Protein AF-A0A174PDU4-F1 (afdb_monomer_lite)

Foldseek 3Di:
DELQCAQVCVDQDDDPLPDDQQQPAEQHRVQHNVQNHQEDDPVNHDAQNYAEQALNNAQNQNHAEDACQRHACVNYAYQACNCQNVNNHFKYWYHLRFDDHDFFNFDPQFWKAWPVRDIKGDRRGDIPPDHSDTTMIGGD

Radius of gyration: 13.72 Å; chains: 1; bounding box: 29×36×27 Å

pLDDT: mean 96.73, std 2.95, range [83.44, 98.75]

Sequence (140 aa):
MSHMFSSCQMLTDLDVSSFDTSGVKNMQQMFYDCNKLTKLNMSSFDTHNVTNMNKMWYNCRSLTRLDLSNFDTSGVTGMDCAFYACHGMNTLVLGEKFAFVGNTYSIPLSKWKNSKGEVFDSDGTVSNIPDNAADVYSKL

Structure (mmCIF, N/CA/C/O backbone):
data_AF-A0A174PDU4-F1
#
_entr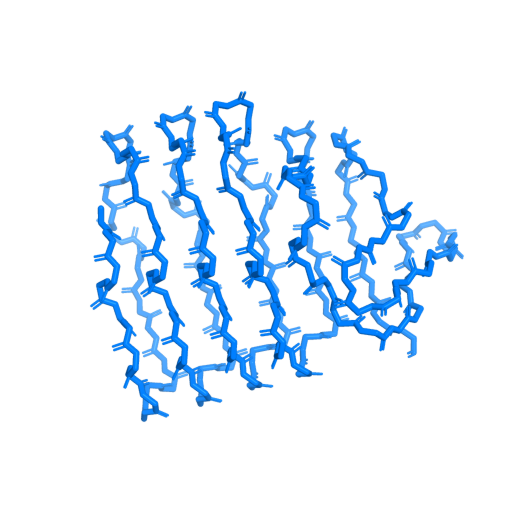y.id   AF-A0A174PDU4-F1
#
loop_
_atom_site.group_PDB
_atom_site.id
_atom_site.type_symbol
_atom_site.label_atom_id
_atom_site.label_alt_id
_atom_site.label_comp_id
_atom_site.label_asym_id
_atom_site.label_entity_id
_atom_site.label_seq_id
_atom_site.pdbx_PDB_ins_code
_atom_site.Cartn_x
_atom_site.Cartn_y
_atom_site.Cartn_z
_atom_site.occupancy
_atom_site.B_iso_or_equiv
_atom_site.auth_seq_id
_atom_site.auth_comp_id
_atom_site.auth_asym_id
_atom_site.auth_atom_id
_atom_site.pdbx_PDB_model_num
ATOM 1 N N . MET A 1 1 ? -6.534 -12.405 6.663 1.00 92.69 1 MET A N 1
ATOM 2 C CA . MET A 1 1 ? -5.745 -12.813 5.486 1.00 92.69 1 MET A CA 1
ATOM 3 C C . MET A 1 1 ? -4.294 -12.365 5.671 1.00 92.69 1 MET A C 1
ATOM 5 O O . MET A 1 1 ? -3.769 -11.616 4.861 1.00 92.69 1 MET A O 1
ATOM 9 N N . SER A 1 2 ? -3.634 -12.784 6.757 1.00 96.50 2 SER A N 1
ATOM 10 C CA . SER A 1 2 ? -2.242 -12.392 7.012 1.00 96.50 2 SER A CA 1
ATOM 11 C C . SER A 1 2 ? -1.275 -13.332 6.283 1.00 96.50 2 SER A C 1
ATOM 13 O O . SER A 1 2 ? -1.571 -14.515 6.128 1.00 96.50 2 SER A O 1
ATOM 15 N N . HIS A 1 3 ? -0.133 -12.802 5.838 1.00 98.31 3 HIS A N 1
ATOM 16 C CA . HIS A 1 3 ? 0.975 -13.531 5.194 1.00 98.31 3 HIS A CA 1
ATOM 17 C C . HIS A 1 3 ? 0.630 -14.304 3.903 1.00 98.31 3 HIS A C 1
ATOM 19 O O . HIS A 1 3 ? 1.433 -15.117 3.459 1.00 98.31 3 HIS A O 1
ATOM 25 N N . MET A 1 4 ? -0.532 -14.066 3.285 1.00 98.19 4 MET A N 1
ATOM 26 C CA . MET A 1 4 ? -1.069 -14.923 2.215 1.00 98.19 4 MET A CA 1
ATOM 27 C C . MET A 1 4 ? -0.138 -15.094 1.004 1.00 98.19 4 MET A C 1
ATOM 29 O O . MET A 1 4 ? -0.037 -16.197 0.475 1.00 98.19 4 MET A O 1
ATOM 33 N N . PHE A 1 5 ? 0.556 -14.030 0.598 1.00 98.31 5 PHE A N 1
ATOM 34 C CA . PHE A 1 5 ? 1.547 -14.032 -0.484 1.00 98.31 5 PHE A CA 1
ATOM 35 C C . PHE A 1 5 ? 2.946 -13.660 0.027 1.00 98.31 5 PHE A C 1
ATOM 37 O O . PHE A 1 5 ? 3.793 -13.178 -0.723 1.00 98.31 5 PHE A O 1
ATOM 44 N N . SER A 1 6 ? 3.197 -13.855 1.324 1.00 98.38 6 SER A N 1
ATOM 45 C CA . SER A 1 6 ? 4.486 -13.541 1.935 1.00 98.38 6 SER A CA 1
ATOM 46 C C . SER A 1 6 ? 5.610 -14.362 1.294 1.00 98.38 6 SER A C 1
ATOM 48 O O . SER A 1 6 ? 5.489 -15.571 1.100 1.00 98.38 6 SER A O 1
ATOM 50 N N . SER A 1 7 ? 6.706 -13.691 0.946 1.00 98.38 7 SER A N 1
ATOM 51 C CA . SER A 1 7 ? 7.898 -14.238 0.298 1.00 98.38 7 SER A CA 1
ATOM 52 C C . SER A 1 7 ? 7.639 -14.956 -1.029 1.00 98.38 7 SER A C 1
ATOM 54 O O . SER A 1 7 ? 8.470 -15.744 -1.486 1.00 98.38 7 SER A O 1
ATOM 56 N N . CYS A 1 8 ? 6.548 -14.628 -1.728 1.00 98.06 8 CYS A N 1
ATOM 57 C CA . CYS A 1 8 ? 6.357 -15.002 -3.127 1.00 98.06 8 CYS A CA 1
ATOM 58 C C . CYS A 1 8 ? 7.280 -14.171 -4.046 1.00 98.06 8 CYS A C 1
ATOM 60 O O . CYS A 1 8 ? 6.835 -13.427 -4.914 1.00 98.06 8 CYS A O 1
ATOM 62 N N . GLN A 1 9 ? 8.598 -14.307 -3.879 1.00 97.06 9 GLN A N 1
ATOM 63 C CA . GLN A 1 9 ? 9.618 -13.478 -4.535 1.00 97.06 9 GLN A CA 1
ATOM 64 C C . GLN A 1 9 ? 9.616 -13.585 -6.066 1.00 97.06 9 GLN A C 1
ATOM 66 O O . GLN A 1 9 ? 10.150 -12.709 -6.747 1.00 97.06 9 GLN A O 1
ATOM 71 N N . MET A 1 10 ? 9.059 -14.672 -6.609 1.00 97.12 10 MET A N 1
ATOM 72 C CA . MET A 1 10 ? 8.947 -14.905 -8.051 1.00 97.12 10 MET A CA 1
ATOM 73 C C . MET A 1 10 ? 7.611 -14.439 -8.647 1.00 97.12 10 MET A C 1
ATOM 75 O O . MET A 1 10 ? 7.452 -14.517 -9.861 1.00 97.12 10 MET A O 1
ATOM 79 N N . LEU A 1 11 ? 6.675 -13.953 -7.825 1.00 97.00 11 LEU A N 1
ATOM 80 C CA . LEU A 1 11 ? 5.369 -13.469 -8.266 1.00 97.00 11 LEU A CA 1
ATOM 81 C C . LEU A 1 11 ? 5.536 -12.174 -9.066 1.00 97.00 11 LEU A C 1
ATOM 83 O O . LEU A 1 11 ? 6.033 -11.180 -8.540 1.00 97.00 11 LEU A O 1
ATOM 87 N N . THR A 1 12 ? 5.147 -12.199 -10.338 1.00 96.31 12 THR A N 1
ATOM 88 C CA . THR A 1 12 ? 5.190 -11.034 -11.239 1.00 96.31 12 THR A CA 1
ATOM 89 C C . THR A 1 12 ? 3.825 -10.386 -11.411 1.00 96.31 12 THR A C 1
ATOM 91 O O . THR A 1 12 ? 3.747 -9.168 -11.575 1.00 96.31 12 THR A O 1
ATOM 94 N N . ASP A 1 13 ? 2.775 -11.202 -11.321 1.00 95.00 13 ASP A N 1
ATOM 95 C CA . ASP A 1 13 ? 1.384 -10.852 -11.571 1.00 95.00 13 ASP A CA 1
ATOM 96 C C . ASP A 1 13 ? 0.497 -11.571 -10.557 1.00 95.00 13 ASP A C 1
ATOM 98 O O . ASP A 1 13 ? 0.746 -12.727 -10.203 1.00 95.00 13 ASP A O 1
ATOM 102 N N . LEU A 1 14 ? -0.541 -10.885 -10.089 1.00 96.81 14 LEU A N 1
ATOM 103 C CA . LEU A 1 14 ? -1.497 -11.430 -9.139 1.00 96.81 14 LEU A CA 1
ATOM 104 C C . LEU A 1 14 ? -2.866 -10.794 -9.363 1.00 96.81 14 LEU A C 1
ATOM 106 O O . LEU A 1 14 ? -3.004 -9.572 -9.309 1.00 96.81 14 LEU A O 1
ATOM 110 N N . ASP A 1 15 ? -3.873 -11.637 -9.569 1.00 97.62 15 ASP A N 1
ATOM 111 C CA . ASP A 1 15 ? -5.269 -11.220 -9.587 1.00 97.62 15 ASP A CA 1
ATOM 112 C C . ASP A 1 15 ? -5.905 -11.475 -8.214 1.00 97.62 15 ASP A C 1
ATOM 114 O O . ASP A 1 15 ? -5.980 -12.614 -7.752 1.00 97.62 15 ASP A O 1
ATOM 118 N N . VAL A 1 16 ? -6.352 -10.400 -7.563 1.00 97.12 16 VAL A N 1
ATOM 119 C CA . VAL A 1 16 ? -7.079 -10.429 -6.281 1.00 97.12 16 VAL A CA 1
ATOM 120 C C . VAL A 1 16 ? -8.488 -9.838 -6.401 1.00 97.12 16 VAL A C 1
ATOM 122 O O . VAL A 1 16 ? -9.145 -9.571 -5.397 1.00 97.12 16 VAL A O 1
ATOM 125 N N . SER A 1 17 ? -8.976 -9.626 -7.627 1.00 96.50 17 SER A N 1
ATOM 126 C CA . SER A 1 17 ? -10.252 -8.947 -7.888 1.00 96.50 17 SER A CA 1
ATOM 127 C C . SER A 1 17 ? -11.469 -9.680 -7.313 1.00 96.50 17 SER A C 1
ATOM 129 O O . SER A 1 17 ? -12.474 -9.048 -6.999 1.00 96.50 17 SER A O 1
ATOM 131 N N . SER A 1 18 ? -11.368 -10.999 -7.128 1.00 96.81 18 SER A N 1
ATOM 132 C CA . SER A 1 18 ? -12.432 -11.860 -6.596 1.00 96.81 18 SER A CA 1
ATOM 133 C C . SER A 1 18 ? -12.441 -11.994 -5.070 1.00 96.81 18 SER A C 1
ATOM 135 O O . SER A 1 18 ? -13.282 -12.709 -4.526 1.00 96.81 18 SER A O 1
ATOM 137 N N . PHE A 1 19 ? -11.506 -11.355 -4.364 1.00 97.56 19 PHE A N 1
ATOM 138 C CA . PHE A 1 19 ? -11.394 -11.517 -2.918 1.00 97.56 19 PHE A CA 1
ATOM 139 C C . PHE A 1 19 ? -12.474 -10.702 -2.208 1.00 97.56 19 PHE A C 1
ATOM 141 O O . PHE A 1 19 ? -12.522 -9.482 -2.342 1.00 97.56 19 PHE A O 1
ATOM 148 N N . ASP A 1 20 ? -13.292 -11.371 -1.396 1.00 97.44 20 ASP A N 1
ATOM 149 C CA . ASP A 1 20 ? -14.133 -10.702 -0.406 1.00 97.44 20 ASP A CA 1
ATOM 150 C C . ASP A 1 20 ? -13.301 -10.414 0.849 1.00 97.44 20 ASP A C 1
ATOM 152 O O . ASP A 1 20 ? -12.949 -11.321 1.612 1.00 97.44 20 ASP A O 1
ATOM 156 N N . THR A 1 21 ? -12.956 -9.141 1.049 1.00 98.25 21 THR A N 1
ATOM 157 C CA . THR A 1 21 ? -12.186 -8.698 2.215 1.00 98.25 21 THR A CA 1
ATOM 158 C C . THR A 1 21 ? -13.030 -7.995 3.275 1.00 98.25 21 THR A C 1
ATOM 160 O O . THR A 1 21 ? -12.474 -7.583 4.292 1.00 98.25 21 THR A O 1
ATOM 163 N N . SER A 1 22 ? -14.355 -7.911 3.103 1.00 97.75 22 SER A N 1
ATOM 164 C CA . SER A 1 22 ? -15.252 -7.137 3.979 1.00 97.75 22 SER A CA 1
ATOM 165 C C . SER A 1 22 ? -15.179 -7.560 5.453 1.00 97.75 22 SER A C 1
ATOM 167 O O . SER A 1 22 ? -15.278 -6.730 6.355 1.00 97.75 22 SER A O 1
ATOM 169 N N . GLY A 1 23 ? -14.939 -8.847 5.726 1.00 98.06 23 GLY A N 1
ATOM 170 C CA . GLY A 1 23 ? -14.784 -9.392 7.080 1.00 98.06 23 GLY A CA 1
ATOM 171 C C . GLY A 1 23 ? -13.342 -9.467 7.602 1.00 98.06 23 GLY A C 1
ATOM 172 O O . GLY A 1 23 ? -13.107 -9.987 8.698 1.00 98.06 23 GLY A O 1
ATOM 173 N N . VAL A 1 24 ? -12.345 -9.023 6.833 1.00 98.56 24 VAL A N 1
ATOM 174 C CA . VAL A 1 24 ? -10.931 -9.230 7.174 1.00 98.56 24 VAL A CA 1
ATOM 175 C C . VAL A 1 24 ? -10.474 -8.222 8.221 1.00 98.56 24 VAL A C 1
ATOM 177 O O . VAL A 1 24 ? -10.508 -7.021 8.004 1.00 98.56 24 VAL A O 1
ATOM 180 N N . LYS A 1 25 ? -9.951 -8.727 9.345 1.00 98.56 25 LYS A N 1
ATOM 181 C CA . LYS A 1 25 ? -9.379 -7.889 10.416 1.00 98.56 25 LYS A CA 1
ATOM 182 C C . LYS A 1 25 ? -7.860 -7.732 10.350 1.00 98.56 25 LYS A C 1
ATOM 184 O O . LYS A 1 25 ? -7.311 -6.763 10.856 1.00 98.56 25 LYS A O 1
ATOM 189 N N . ASN A 1 26 ? -7.158 -8.698 9.761 1.00 98.69 26 ASN A N 1
ATOM 190 C CA . ASN A 1 26 ? -5.695 -8.739 9.760 1.00 98.69 26 ASN A CA 1
ATOM 191 C C . ASN A 1 26 ? -5.162 -9.017 8.347 1.00 98.69 26 ASN A C 1
ATOM 193 O O . ASN A 1 26 ? -5.445 -10.083 7.782 1.00 98.69 26 ASN A O 1
ATOM 197 N N . MET A 1 27 ? -4.391 -8.062 7.819 1.00 98.69 27 MET A N 1
ATOM 198 C CA . MET A 1 27 ? -3.690 -8.098 6.528 1.00 98.69 27 MET A CA 1
ATOM 199 C C . MET A 1 27 ? -2.162 -7.986 6.693 1.00 98.69 27 MET A C 1
ATOM 201 O O . MET A 1 27 ? -1.440 -7.718 5.732 1.00 98.69 27 MET A O 1
ATOM 205 N N . GLN A 1 28 ? -1.646 -8.215 7.906 1.00 98.50 28 GLN A N 1
ATOM 206 C CA . GLN A 1 28 ? -0.215 -8.190 8.200 1.00 98.50 28 GLN A CA 1
ATOM 207 C C . GLN A 1 28 ? 0.565 -9.043 7.194 1.00 98.50 28 GLN A C 1
ATOM 209 O O . GLN A 1 28 ? 0.226 -10.207 6.968 1.00 98.50 28 GLN A O 1
ATOM 214 N N . GLN A 1 29 ? 1.637 -8.466 6.642 1.00 98.62 29 GLN A N 1
ATOM 215 C CA . GLN A 1 29 ? 2.583 -9.132 5.740 1.00 98.62 29 GLN A CA 1
ATOM 216 C C . GLN A 1 29 ? 1.954 -9.802 4.507 1.00 98.62 29 GLN A C 1
ATOM 218 O O . GLN A 1 29 ? 2.565 -10.698 3.929 1.00 98.62 29 GLN A O 1
ATOM 223 N N . MET A 1 30 ? 0.752 -9.393 4.085 1.00 98.62 30 MET A N 1
ATOM 224 C CA . MET A 1 30 ? 0.035 -10.066 2.997 1.00 98.62 30 MET A CA 1
ATOM 225 C C . MET A 1 30 ? 0.855 -10.162 1.702 1.00 98.62 30 MET A C 1
ATOM 227 O O . MET A 1 30 ? 0.827 -11.219 1.082 1.00 98.62 30 MET A O 1
ATOM 231 N N . PHE A 1 31 ? 1.627 -9.128 1.352 1.00 98.69 31 PHE A N 1
ATOM 232 C CA . PHE A 1 31 ? 2.516 -9.089 0.181 1.00 98.69 31 PHE A CA 1
ATOM 233 C C . PHE A 1 31 ? 3.992 -8.914 0.565 1.00 98.69 31 PHE A C 1
ATOM 235 O O . PHE A 1 31 ? 4.797 -8.450 -0.237 1.00 98.69 31 PHE A O 1
ATOM 242 N N . TYR A 1 32 ? 4.364 -9.264 1.798 1.00 98.56 32 TYR A N 1
ATOM 243 C CA . TYR A 1 32 ? 5.744 -9.163 2.276 1.00 98.56 32 TYR A CA 1
ATOM 244 C C . TYR A 1 32 ? 6.711 -9.837 1.293 1.00 98.56 32 TYR A C 1
ATOM 246 O O . TYR A 1 32 ? 6.482 -10.974 0.901 1.00 98.56 32 TYR A O 1
ATOM 254 N N . ASP A 1 33 ? 7.791 -9.158 0.905 1.00 98.44 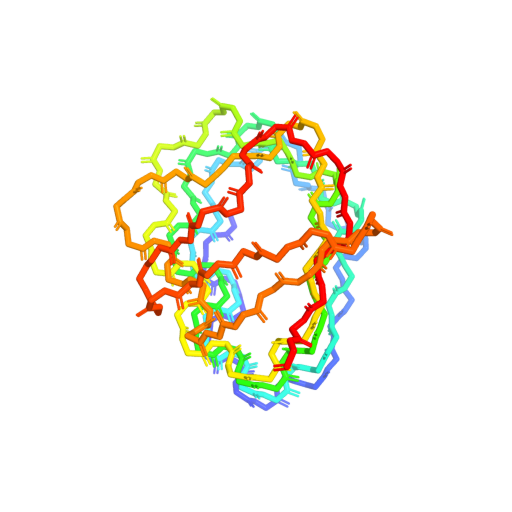33 ASP A N 1
ATOM 255 C CA . ASP A 1 33 ? 8.885 -9.709 0.094 1.00 98.44 33 ASP A CA 1
ATOM 256 C C . ASP A 1 33 ? 8.452 -10.249 -1.293 1.00 98.44 33 ASP A C 1
ATOM 258 O O . ASP A 1 33 ? 9.096 -11.116 -1.888 1.00 98.44 33 ASP A O 1
ATOM 262 N N . CYS A 1 34 ? 7.374 -9.693 -1.862 1.00 98.44 34 CYS A N 1
ATOM 263 C CA . CYS A 1 34 ? 6.972 -9.894 -3.261 1.00 98.44 34 CYS A CA 1
ATOM 264 C C . CYS A 1 34 ? 7.859 -9.079 -4.226 1.00 98.44 34 CYS A C 1
ATOM 266 O O . CYS A 1 34 ? 7.409 -8.171 -4.924 1.00 98.44 34 CYS A O 1
ATOM 268 N N . ASN A 1 35 ? 9.158 -9.390 -4.261 1.00 96.81 35 ASN A N 1
ATOM 269 C CA . ASN A 1 35 ? 10.191 -8.539 -4.868 1.00 96.81 35 ASN A CA 1
ATOM 270 C C . ASN A 1 35 ? 10.032 -8.283 -6.372 1.00 96.81 35 ASN A C 1
ATOM 272 O O . ASN A 1 35 ? 10.520 -7.258 -6.849 1.00 96.81 35 ASN A O 1
ATOM 276 N N . LYS A 1 36 ? 9.399 -9.197 -7.118 1.00 97.88 36 LYS A N 1
ATOM 277 C CA . LYS A 1 36 ? 9.194 -9.094 -8.574 1.00 97.88 36 LYS A CA 1
ATOM 278 C C . LYS A 1 36 ? 7.812 -8.574 -8.980 1.00 97.88 36 LYS A C 1
ATOM 280 O O . LYS A 1 36 ? 7.596 -8.345 -10.168 1.00 97.88 36 LYS A O 1
ATOM 285 N N . LEU A 1 37 ? 6.907 -8.351 -8.028 1.00 98.06 37 LEU A N 1
ATOM 286 C CA . LEU A 1 37 ? 5.568 -7.853 -8.317 1.00 98.06 37 LEU A CA 1
ATOM 287 C C . LEU A 1 37 ? 5.667 -6.382 -8.730 1.00 98.06 37 LEU A C 1
ATOM 289 O O . LEU A 1 37 ? 6.131 -5.546 -7.957 1.00 98.06 37 LEU A O 1
ATOM 293 N N . THR A 1 38 ? 5.276 -6.066 -9.965 1.00 96.94 38 THR A N 1
ATOM 294 C CA . THR A 1 38 ? 5.429 -4.705 -10.522 1.00 96.94 38 THR A CA 1
ATOM 295 C C . THR A 1 38 ? 4.175 -3.850 -10.384 1.00 96.94 38 THR A C 1
ATOM 297 O O . THR A 1 38 ? 4.261 -2.617 -10.307 1.00 96.94 38 THR A O 1
ATOM 300 N N . LYS A 1 39 ? 3.015 -4.513 -10.353 1.00 95.44 39 LYS A N 1
ATOM 301 C CA . LYS A 1 39 ? 1.672 -3.942 -10.279 1.00 95.44 39 LYS A CA 1
ATOM 302 C C . LYS A 1 39 ? 0.804 -4.828 -9.396 1.00 95.44 39 LYS A C 1
ATOM 304 O O . LYS A 1 39 ? 0.956 -6.045 -9.400 1.00 95.44 39 LYS A O 1
ATOM 309 N N . LEU A 1 40 ? -0.126 -4.210 -8.683 1.00 97.25 40 LEU A N 1
ATOM 310 C CA . LEU A 1 40 ? -1.097 -4.898 -7.846 1.00 97.25 40 LEU A CA 1
ATOM 311 C C . LEU A 1 40 ? -2.387 -4.079 -7.843 1.00 97.25 40 LEU A C 1
ATOM 313 O O . LEU A 1 40 ? -2.371 -2.915 -7.449 1.00 97.25 40 LEU A O 1
ATOM 317 N N . ASN A 1 41 ? -3.485 -4.667 -8.316 1.00 97.69 41 ASN A N 1
ATOM 318 C CA . ASN A 1 41 ? -4.790 -4.015 -8.293 1.00 97.69 41 ASN A CA 1
ATOM 319 C C . ASN A 1 41 ? -5.581 -4.480 -7.064 1.00 97.69 41 ASN A C 1
ATOM 321 O O . ASN A 1 41 ? -5.939 -5.649 -6.986 1.00 97.69 41 ASN A O 1
ATOM 325 N N . MET A 1 42 ? -5.860 -3.566 -6.133 1.00 97.94 42 MET A N 1
ATOM 326 C CA . MET A 1 42 ? -6.613 -3.831 -4.896 1.00 97.94 42 MET A CA 1
ATOM 327 C C . MET A 1 42 ? -7.921 -3.037 -4.837 1.00 97.94 42 MET A C 1
ATOM 329 O O . MET A 1 42 ? -8.447 -2.797 -3.754 1.00 97.94 42 MET A O 1
ATOM 333 N N . SER A 1 43 ? -8.470 -2.619 -5.981 1.00 97.50 43 SER A N 1
ATOM 334 C CA . SER A 1 43 ? -9.701 -1.819 -6.016 1.00 97.50 43 SER A CA 1
ATOM 335 C C . SER A 1 43 ? -10.924 -2.543 -5.435 1.00 97.50 43 SER A C 1
ATOM 337 O O . SER A 1 43 ? -11.903 -1.893 -5.088 1.00 97.50 43 SER A O 1
ATOM 339 N N . SER A 1 44 ? -10.892 -3.879 -5.353 1.00 97.44 44 SER A N 1
ATOM 340 C CA . SER A 1 44 ? -11.935 -4.702 -4.724 1.00 97.44 44 SER A CA 1
ATOM 341 C C . SER A 1 44 ? -11.813 -4.790 -3.202 1.00 97.44 44 SER A C 1
ATOM 343 O O . SER A 1 44 ? -12.719 -5.312 -2.559 1.00 97.44 44 SER A O 1
ATOM 345 N N . PHE A 1 45 ? -10.706 -4.323 -2.614 1.00 98.44 45 PHE A N 1
ATOM 346 C CA . PHE A 1 45 ? -10.481 -4.480 -1.183 1.00 98.44 45 PHE A CA 1
ATOM 347 C C . PHE A 1 45 ? -11.373 -3.516 -0.406 1.00 98.44 45 PHE A C 1
ATOM 349 O O . PHE A 1 45 ? -11.323 -2.301 -0.576 1.00 98.44 45 PHE A O 1
ATOM 356 N N . ASP A 1 46 ? -12.151 -4.083 0.497 1.00 98.25 46 ASP A N 1
ATOM 357 C CA . ASP A 1 46 ? -12.786 -3.386 1.597 1.00 98.25 46 ASP A CA 1
ATOM 358 C C . ASP A 1 46 ? -11.921 -3.551 2.856 1.00 98.25 46 ASP A C 1
ATOM 360 O O . ASP A 1 46 ? -11.679 -4.676 3.308 1.00 98.25 46 ASP A O 1
ATOM 364 N N . THR A 1 47 ? -11.424 -2.436 3.401 1.00 98.56 47 THR A N 1
ATOM 365 C CA . THR A 1 47 ? -10.527 -2.424 4.567 1.00 98.56 47 THR A CA 1
ATOM 366 C C . THR A 1 47 ? -11.142 -1.825 5.828 1.00 98.56 47 THR A C 1
ATOM 368 O O . THR A 1 47 ? -10.436 -1.723 6.827 1.00 98.56 47 THR A O 1
ATOM 371 N N . HIS A 1 48 ? -12.435 -1.481 5.839 1.00 98.19 48 HIS A N 1
ATOM 372 C CA . HIS A 1 48 ? -13.070 -0.794 6.980 1.00 98.19 48 HIS A CA 1
ATOM 373 C C . HIS A 1 48 ? -12.953 -1.551 8.319 1.00 98.19 48 HIS A C 1
ATOM 375 O O . HIS A 1 48 ? -12.916 -0.939 9.383 1.00 98.19 48 HIS A O 1
ATOM 381 N N . ASN A 1 49 ? -12.875 -2.886 8.275 1.00 98.44 49 ASN A N 1
ATOM 382 C CA . ASN A 1 49 ? -12.731 -3.748 9.452 1.00 98.44 49 ASN A CA 1
ATOM 383 C C . ASN A 1 49 ? -11.275 -4.117 9.784 1.00 98.44 49 ASN A C 1
ATOM 385 O O . ASN A 1 49 ? -11.029 -4.820 10.772 1.00 98.44 49 ASN A O 1
ATOM 389 N N . VAL A 1 50 ? -10.309 -3.702 8.962 1.00 98.75 50 VAL A N 1
ATOM 390 C CA . VAL A 1 50 ? -8.903 -4.073 9.133 1.00 98.75 50 VAL A CA 1
ATOM 391 C C . VAL A 1 50 ? -8.303 -3.276 10.283 1.00 98.75 50 VAL A C 1
ATOM 393 O O . VAL A 1 50 ? -8.354 -2.053 10.309 1.00 98.75 50 VAL A O 1
ATOM 396 N N . THR A 1 51 ? -7.671 -3.982 11.219 1.00 98.56 51 THR A N 1
ATOM 397 C CA . THR A 1 51 ? -6.992 -3.378 12.369 1.00 98.56 51 THR A CA 1
ATOM 398 C C . THR A 1 51 ? -5.469 -3.473 12.282 1.00 98.56 51 THR A C 1
ATOM 400 O O . THR A 1 51 ? -4.769 -2.705 12.935 1.00 98.56 51 THR A O 1
ATOM 403 N N . ASN A 1 52 ? -4.925 -4.384 11.467 1.00 98.50 52 ASN A N 1
ATOM 404 C CA . ASN A 1 52 ? -3.481 -4.605 11.352 1.00 98.50 52 ASN A CA 1
ATOM 405 C C . ASN A 1 52 ? -3.038 -4.735 9.885 1.00 98.50 52 ASN A C 1
ATOM 407 O O . ASN A 1 52 ? -3.436 -5.675 9.189 1.00 98.50 52 ASN A O 1
ATOM 411 N N . MET A 1 53 ? -2.176 -3.806 9.465 1.00 98.50 53 MET A N 1
ATOM 412 C CA . MET A 1 53 ? -1.525 -3.710 8.153 1.00 98.50 53 MET A CA 1
ATOM 413 C C . MET A 1 53 ? 0.012 -3.693 8.271 1.00 98.50 53 MET A C 1
ATOM 415 O O . MET A 1 53 ? 0.715 -3.257 7.356 1.00 98.50 53 MET A O 1
ATOM 419 N N . ASN A 1 54 ? 0.568 -4.169 9.392 1.00 97.94 54 ASN A N 1
ATOM 420 C CA . ASN A 1 54 ? 2.013 -4.185 9.611 1.00 97.94 54 ASN A CA 1
ATOM 421 C C . ASN A 1 54 ? 2.734 -4.902 8.462 1.00 97.94 54 ASN A C 1
ATOM 423 O O . ASN A 1 54 ? 2.399 -6.038 8.107 1.00 97.94 54 ASN A O 1
ATOM 427 N N . LYS A 1 55 ? 3.763 -4.251 7.907 1.00 97.88 55 LYS A N 1
ATOM 428 C CA . LYS A 1 55 ? 4.632 -4.796 6.851 1.00 97.88 55 LYS A CA 1
ATOM 429 C C . LYS A 1 55 ? 3.879 -5.305 5.609 1.00 97.88 55 LYS A C 1
ATOM 431 O O . LYS A 1 55 ? 4.375 -6.211 4.943 1.00 97.88 55 LYS A O 1
ATOM 436 N N . MET A 1 56 ? 2.693 -4.768 5.299 1.00 98.19 56 MET A N 1
ATOM 437 C CA . MET A 1 56 ? 1.813 -5.303 4.249 1.00 98.19 56 MET A CA 1
ATOM 438 C C . MET A 1 56 ? 2.485 -5.397 2.869 1.00 98.19 56 MET A C 1
ATOM 440 O O . MET A 1 56 ? 2.320 -6.422 2.212 1.00 98.19 56 MET A O 1
ATOM 444 N N . TRP A 1 57 ? 3.301 -4.408 2.486 1.00 98.44 57 TRP A N 1
ATOM 445 C CA . TRP A 1 57 ? 4.085 -4.398 1.239 1.00 98.44 57 TRP A CA 1
ATOM 446 C C . TRP A 1 57 ? 5.597 -4.360 1.480 1.00 98.44 57 TRP A C 1
ATOM 448 O O . TRP A 1 57 ? 6.363 -4.044 0.574 1.00 98.44 57 TRP A O 1
ATOM 458 N N . TYR A 1 58 ? 6.053 -4.691 2.688 1.00 97.75 58 TYR A N 1
ATOM 459 C CA . TYR A 1 58 ? 7.468 -4.638 3.053 1.00 97.75 58 TYR A CA 1
ATOM 460 C C . TYR A 1 58 ? 8.338 -5.358 2.017 1.00 97.75 58 TYR A C 1
ATOM 462 O O . TYR A 1 58 ? 8.068 -6.501 1.659 1.00 97.75 58 TYR A O 1
ATOM 470 N N . ASN A 1 59 ? 9.408 -4.704 1.575 1.00 97.56 59 ASN A N 1
ATOM 471 C CA . ASN A 1 59 ? 10.358 -5.194 0.584 1.00 97.56 59 ASN A CA 1
ATOM 472 C C . ASN A 1 59 ? 9.760 -5.455 -0.814 1.00 97.56 59 ASN A C 1
ATOM 474 O O . ASN A 1 59 ? 10.410 -6.105 -1.613 1.00 97.56 59 ASN A O 1
ATOM 478 N N . CYS A 1 60 ? 8.595 -4.919 -1.193 1.00 98.06 60 CYS A N 1
ATOM 479 C CA . CYS A 1 60 ? 8.090 -5.002 -2.576 1.00 98.06 60 CYS A CA 1
ATOM 480 C C . CYS A 1 60 ? 8.888 -4.099 -3.540 1.00 98.06 60 CYS A C 1
ATOM 482 O O . CYS A 1 60 ? 8.405 -3.075 -4.022 1.00 98.06 60 CYS A O 1
ATOM 484 N N . ARG A 1 61 ? 10.147 -4.458 -3.816 1.00 97.38 61 ARG A N 1
ATOM 485 C CA . ARG A 1 61 ? 11.133 -3.590 -4.488 1.00 97.38 61 ARG A CA 1
ATOM 486 C C . ARG A 1 61 ? 10.749 -3.162 -5.900 1.00 97.38 61 ARG A C 1
ATOM 488 O O . ARG A 1 61 ? 11.133 -2.066 -6.296 1.00 97.38 61 ARG A O 1
ATOM 495 N N . SER A 1 62 ? 10.034 -4.005 -6.644 1.00 98.12 62 SER A N 1
ATOM 496 C CA . SER A 1 62 ? 9.647 -3.721 -8.034 1.00 98.12 62 SER A CA 1
ATOM 497 C C . SER A 1 62 ? 8.279 -3.051 -8.168 1.00 98.12 62 SER A C 1
ATOM 499 O O . SER A 1 62 ? 7.911 -2.663 -9.276 1.00 98.12 62 SER A O 1
ATOM 501 N N . LEU A 1 63 ? 7.523 -2.907 -7.075 1.00 98.00 63 LEU A N 1
ATOM 502 C CA . LEU A 1 63 ? 6.177 -2.350 -7.119 1.00 98.00 63 LEU A CA 1
ATOM 503 C C . LEU A 1 63 ? 6.261 -0.847 -7.382 1.00 98.00 63 LEU A C 1
ATOM 505 O O . LEU A 1 63 ? 6.830 -0.104 -6.589 1.00 98.00 63 LEU A O 1
ATOM 509 N N . THR A 1 64 ? 5.717 -0.407 -8.515 1.00 98.00 64 THR A N 1
ATOM 510 C CA . THR A 1 64 ? 5.894 0.978 -8.991 1.00 98.00 64 THR A CA 1
ATOM 511 C C . THR A 1 64 ? 4.767 1.911 -8.574 1.00 98.00 64 THR A C 1
ATOM 513 O O . THR A 1 64 ? 4.995 3.100 -8.347 1.00 98.00 64 THR A O 1
ATOM 516 N N . ARG A 1 65 ? 3.557 1.367 -8.436 1.00 97.94 65 ARG A N 1
ATOM 517 C CA . ARG A 1 65 ? 2.347 2.103 -8.086 1.00 97.94 65 ARG A CA 1
ATOM 518 C C . ARG A 1 65 ? 1.572 1.362 -7.009 1.00 97.94 65 ARG A C 1
ATOM 520 O O . ARG A 1 65 ? 1.318 0.168 -7.155 1.00 97.94 65 ARG A O 1
ATOM 527 N N . LEU A 1 66 ? 1.136 2.106 -5.998 1.00 98.00 66 LEU A N 1
ATOM 528 C CA . LEU A 1 66 ? 0.109 1.680 -5.056 1.00 98.00 66 LEU A CA 1
ATOM 529 C C . LEU A 1 66 ? -1.079 2.630 -5.135 1.00 98.00 66 LEU A C 1
ATOM 531 O O . LEU A 1 66 ? -0.928 3.843 -4.995 1.00 98.00 66 LEU A O 1
ATOM 535 N N . ASP A 1 67 ? -2.250 2.058 -5.394 1.00 98.62 67 ASP A N 1
ATOM 536 C CA . ASP A 1 67 ? -3.520 2.769 -5.358 1.00 98.62 67 ASP A CA 1
ATOM 537 C C . ASP A 1 67 ? -4.285 2.324 -4.117 1.00 98.62 67 ASP A C 1
ATOM 539 O O . ASP A 1 67 ? -4.703 1.170 -4.025 1.00 98.62 67 ASP A O 1
ATOM 543 N N . LEU A 1 68 ? -4.369 3.224 -3.141 1.00 98.56 68 LEU A N 1
ATOM 544 C CA . LEU A 1 68 ? -5.004 3.023 -1.840 1.00 98.56 68 LEU A CA 1
ATOM 545 C C . LEU A 1 68 ? -6.198 3.976 -1.679 1.00 98.56 68 LEU A C 1
ATOM 547 O O . LEU A 1 68 ? -6.619 4.270 -0.563 1.00 98.56 68 LEU A O 1
ATOM 551 N N . SER A 1 69 ? -6.747 4.483 -2.787 1.00 98.56 69 SER A N 1
ATOM 552 C CA . SER A 1 69 ? -7.880 5.417 -2.778 1.00 98.56 69 SER A CA 1
ATOM 553 C C . SER A 1 69 ? -9.140 4.843 -2.118 1.00 98.56 69 SER A C 1
ATOM 555 O O . SER A 1 69 ? -9.925 5.594 -1.541 1.00 98.56 69 SER A O 1
ATOM 557 N N . ASN A 1 70 ? -9.314 3.519 -2.157 1.00 98.38 70 ASN A N 1
ATOM 558 C CA . ASN A 1 70 ? -10.406 2.787 -1.511 1.00 98.38 70 ASN A CA 1
ATOM 559 C C . ASN A 1 70 ? -10.100 2.333 -0.074 1.00 98.38 70 ASN A C 1
ATOM 561 O O . ASN A 1 70 ? -10.986 1.778 0.575 1.00 98.38 70 ASN A O 1
ATOM 565 N N . PHE A 1 71 ? -8.877 2.528 0.429 1.00 98.69 71 PHE A N 1
ATOM 566 C CA . PHE A 1 71 ? -8.506 2.052 1.759 1.00 98.69 71 PHE A CA 1
ATOM 567 C C . PHE A 1 71 ? -9.070 2.986 2.836 1.00 98.69 71 PHE A C 1
ATOM 569 O O . PHE A 1 71 ? -8.782 4.181 2.876 1.00 98.69 71 PHE A O 1
ATOM 576 N N . ASP A 1 72 ? -9.847 2.403 3.742 1.00 98.69 72 ASP A N 1
ATOM 577 C CA . ASP A 1 72 ? -10.276 3.003 5.001 1.00 98.69 72 ASP A CA 1
ATOM 578 C C . ASP A 1 72 ? -9.356 2.485 6.112 1.00 98.69 72 ASP A C 1
ATOM 580 O O . ASP A 1 72 ? -9.338 1.282 6.394 1.00 98.69 72 ASP A O 1
ATOM 584 N N . THR A 1 73 ? -8.549 3.371 6.699 1.00 98.38 73 THR A N 1
ATOM 585 C CA . THR A 1 73 ? -7.605 3.020 7.772 1.00 98.38 73 THR A CA 1
ATOM 586 C C . THR A 1 73 ? -8.075 3.506 9.142 1.00 98.38 73 THR A C 1
ATOM 588 O O . THR A 1 73 ? -7.306 3.455 10.099 1.00 98.38 73 THR A O 1
ATOM 591 N N . SER A 1 74 ? -9.329 3.954 9.270 1.00 98.06 74 SER A N 1
ATOM 592 C CA . SER A 1 74 ? -9.874 4.498 10.524 1.00 98.06 74 SER A CA 1
ATOM 593 C C . SER A 1 74 ? -9.887 3.489 11.681 1.00 98.06 74 SER A C 1
ATOM 595 O O . SER A 1 74 ? -9.792 3.882 12.843 1.00 98.06 74 SER A O 1
ATOM 597 N N . GLY A 1 75 ? -9.967 2.190 11.373 1.00 97.94 75 GLY A N 1
ATOM 598 C CA . GLY A 1 75 ? -9.881 1.093 12.342 1.00 97.94 75 GLY A CA 1
ATOM 599 C C . GLY A 1 75 ? -8.472 0.525 12.556 1.00 97.94 75 GLY A C 1
ATOM 600 O O . GLY A 1 75 ? -8.291 -0.337 13.421 1.00 97.94 75 GLY A O 1
ATOM 601 N N . VAL A 1 76 ? -7.473 0.970 11.785 1.00 98.38 76 VAL A N 1
ATOM 602 C CA . VAL A 1 76 ? -6.110 0.428 11.838 1.00 98.38 76 VAL A CA 1
ATOM 603 C C . VAL A 1 76 ? -5.400 0.922 13.093 1.00 98.38 76 VAL A C 1
ATOM 605 O O . VAL A 1 76 ? -5.410 2.106 13.407 1.00 98.38 76 VAL A O 1
ATOM 608 N N . THR A 1 77 ? -4.742 0.007 13.802 1.00 96.75 77 THR A N 1
ATOM 609 C CA . THR A 1 77 ? -3.919 0.308 14.982 1.00 96.75 77 THR A CA 1
ATOM 610 C C . THR A 1 77 ? -2.441 -0.028 14.780 1.00 96.75 77 THR A C 1
ATOM 612 O O . THR A 1 77 ? -1.615 0.348 15.608 1.00 96.75 77 THR A O 1
ATOM 615 N N . GLY A 1 78 ? -2.084 -0.698 13.677 1.00 95.50 78 GLY A N 1
ATOM 616 C CA . GLY A 1 78 ? -0.696 -0.984 13.308 1.00 95.50 78 GLY A CA 1
ATOM 617 C C . GLY A 1 78 ? -0.470 -0.975 11.797 1.00 95.50 78 GLY A C 1
ATOM 618 O O . GLY A 1 78 ? -1.114 -1.732 11.068 1.00 95.50 78 GLY A O 1
ATOM 619 N N . MET A 1 79 ? 0.469 -0.140 11.344 1.00 97.06 79 MET A N 1
ATOM 620 C CA . MET A 1 79 ? 0.940 -0.043 9.954 1.00 97.06 79 MET A CA 1
ATOM 621 C C . MET A 1 79 ? 2.478 0.084 9.899 1.00 97.06 79 MET A C 1
ATOM 623 O O . MET A 1 79 ? 3.053 0.624 8.956 1.00 97.06 79 MET A O 1
ATOM 627 N N . ASP A 1 80 ? 3.179 -0.433 10.909 1.00 95.44 80 ASP A N 1
ATOM 628 C CA . ASP A 1 80 ? 4.633 -0.331 10.994 1.00 95.44 80 ASP A CA 1
ATOM 629 C C . ASP A 1 80 ? 5.316 -1.044 9.818 1.00 95.44 80 ASP A C 1
ATOM 631 O O . ASP A 1 80 ? 4.967 -2.163 9.422 1.00 95.44 80 ASP A O 1
ATOM 635 N N . CYS A 1 81 ? 6.314 -0.371 9.257 1.00 95.81 81 CYS A N 1
ATOM 636 C CA . CYS A 1 81 ? 7.115 -0.745 8.098 1.00 95.81 81 CYS A CA 1
ATOM 637 C C . CYS A 1 81 ? 6.307 -1.163 6.858 1.00 95.81 81 CYS A C 1
ATOM 639 O O . CYS A 1 81 ? 6.810 -1.953 6.054 1.00 95.81 81 CYS A O 1
ATOM 641 N N . ALA A 1 82 ? 5.068 -0.686 6.691 1.00 97.56 82 ALA A N 1
ATOM 642 C CA . ALA A 1 82 ? 4.187 -1.118 5.605 1.00 97.56 82 ALA A CA 1
ATOM 643 C C . ALA A 1 82 ? 4.797 -0.941 4.205 1.00 97.56 82 ALA A C 1
ATOM 645 O O . ALA A 1 82 ? 4.606 -1.822 3.367 1.00 97.56 82 ALA A O 1
ATOM 646 N N . PHE A 1 83 ? 5.571 0.128 3.982 1.00 97.00 83 PHE A N 1
ATOM 647 C CA . PHE A 1 83 ? 6.202 0.446 2.693 1.00 97.00 83 PHE A CA 1
ATOM 648 C C . PHE A 1 83 ? 7.739 0.357 2.723 1.00 97.00 83 PHE A C 1
ATOM 650 O O . PHE A 1 83 ? 8.415 0.775 1.776 1.00 97.00 83 PHE A O 1
ATOM 657 N N . TYR A 1 84 ? 8.314 -0.193 3.799 1.00 95.38 84 TYR A N 1
ATOM 658 C CA . TYR A 1 84 ? 9.766 -0.266 3.952 1.00 95.38 84 TYR A CA 1
ATOM 659 C C . TYR A 1 84 ? 10.396 -1.032 2.785 1.00 95.38 84 TYR A C 1
ATOM 661 O O . TYR A 1 84 ? 9.932 -2.108 2.416 1.00 95.38 84 TYR A O 1
ATOM 669 N N . ALA A 1 85 ? 11.479 -0.494 2.221 1.00 95.38 85 ALA A N 1
ATOM 670 C CA . ALA A 1 85 ? 12.194 -1.054 1.070 1.00 95.38 85 ALA A CA 1
ATOM 671 C C . ALA A 1 85 ? 11.371 -1.213 -0.234 1.00 95.38 85 ALA A C 1
ATOM 673 O O . ALA A 1 85 ? 11.823 -1.877 -1.171 1.00 95.38 85 ALA A O 1
ATOM 674 N N . CYS A 1 86 ? 10.219 -0.541 -0.369 1.00 96.50 86 CYS A N 1
ATOM 675 C CA . CYS A 1 86 ? 9.491 -0.396 -1.640 1.00 96.50 86 CYS A CA 1
ATOM 676 C C . CYS A 1 86 ? 10.187 0.596 -2.594 1.00 96.50 86 CYS A C 1
ATOM 678 O O . CYS A 1 86 ? 9.622 1.612 -2.993 1.00 96.50 86 CYS A O 1
ATOM 680 N N . HIS A 1 87 ? 11.454 0.351 -2.938 1.00 94.19 87 HIS A N 1
ATOM 681 C CA . HIS A 1 87 ? 12.305 1.326 -3.633 1.00 94.19 87 HIS A CA 1
ATOM 682 C C . HIS A 1 87 ? 11.821 1.716 -5.038 1.00 94.19 87 HIS A C 1
ATOM 684 O O . HIS A 1 87 ? 12.082 2.842 -5.470 1.00 94.19 87 HIS A O 1
ATOM 690 N N . GLY A 1 88 ? 11.120 0.811 -5.727 1.00 96.44 88 GLY A N 1
ATOM 691 C CA . GLY A 1 88 ? 10.538 1.048 -7.046 1.00 96.44 88 GLY A CA 1
ATOM 692 C C . GLY A 1 88 ? 9.284 1.920 -7.037 1.00 96.44 88 GLY A C 1
ATOM 693 O O . GLY A 1 88 ? 8.896 2.400 -8.103 1.00 96.44 88 GLY A O 1
ATOM 694 N N . MET A 1 89 ? 8.672 2.162 -5.870 1.00 97.50 89 MET A N 1
ATOM 695 C CA . MET A 1 89 ? 7.431 2.927 -5.782 1.00 97.50 89 MET A CA 1
ATOM 696 C C . MET A 1 89 ? 7.684 4.373 -6.201 1.00 97.50 89 MET A C 1
ATOM 698 O O . MET A 1 89 ? 8.462 5.091 -5.570 1.00 97.50 89 MET A O 1
ATOM 702 N N . ASN A 1 90 ? 7.026 4.783 -7.281 1.00 97.38 90 ASN A N 1
ATOM 703 C CA . ASN A 1 90 ? 7.091 6.128 -7.841 1.00 97.38 90 ASN A CA 1
ATOM 704 C C . ASN A 1 90 ? 5.743 6.852 -7.788 1.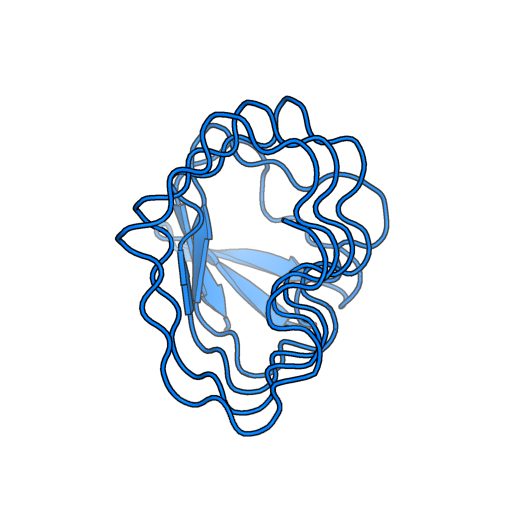00 97.38 90 ASN A C 1
ATOM 706 O O . ASN A 1 90 ? 5.718 8.069 -7.935 1.00 97.38 90 ASN A O 1
ATOM 710 N N . THR A 1 91 ? 4.646 6.125 -7.561 1.00 98.12 91 THR A N 1
ATOM 711 C CA . THR A 1 91 ? 3.302 6.692 -7.461 1.00 98.12 91 THR A CA 1
ATOM 712 C C . THR A 1 91 ? 2.551 6.084 -6.284 1.00 98.12 91 THR A C 1
ATOM 714 O O . THR A 1 91 ? 2.435 4.861 -6.183 1.00 98.12 91 THR A O 1
ATOM 717 N N . LEU A 1 92 ? 1.999 6.942 -5.435 1.00 97.88 92 LEU A N 1
ATOM 718 C CA . LEU A 1 92 ? 1.114 6.586 -4.334 1.00 97.88 92 LEU A CA 1
ATOM 719 C C . LEU A 1 92 ? -0.187 7.377 -4.486 1.00 97.88 92 LEU A C 1
ATOM 721 O O . LEU A 1 92 ? -0.152 8.600 -4.590 1.00 97.88 92 LEU A O 1
ATOM 725 N N . VAL A 1 93 ? -1.324 6.691 -4.529 1.00 98.69 93 VAL A N 1
ATOM 726 C CA . VAL A 1 93 ? -2.647 7.330 -4.577 1.00 98.69 93 VAL A CA 1
ATOM 727 C C . VAL A 1 93 ? -3.371 7.057 -3.277 1.00 98.69 93 VAL A C 1
ATOM 729 O O . VAL A 1 93 ? -3.479 5.900 -2.876 1.00 98.69 93 VAL A O 1
ATOM 732 N N . LEU A 1 94 ? -3.848 8.117 -2.633 1.00 98.62 94 LEU A N 1
ATOM 733 C CA . LEU A 1 94 ? -4.519 8.058 -1.338 1.00 98.62 94 LEU A CA 1
ATOM 734 C C . LEU A 1 94 ? -5.965 8.541 -1.460 1.00 98.62 94 LEU A C 1
ATOM 736 O O . LEU A 1 94 ? -6.304 9.292 -2.376 1.00 98.62 94 LEU A O 1
ATOM 740 N N . GLY A 1 95 ? -6.813 8.081 -0.542 1.00 98.50 95 GLY A N 1
ATOM 741 C CA . GLY A 1 95 ? -8.212 8.488 -0.418 1.00 98.50 95 GLY A CA 1
ATOM 742 C C . GLY A 1 95 ? -8.465 9.309 0.845 1.00 98.50 95 GLY A C 1
ATOM 743 O O . GLY A 1 95 ? -7.621 9.392 1.733 1.00 98.50 95 GLY A O 1
ATOM 744 N N . GLU A 1 96 ? -9.668 9.870 0.965 1.00 98.50 96 GLU A N 1
ATOM 745 C CA . GLU A 1 96 ? -10.064 10.737 2.092 1.00 98.50 96 GLU A CA 1
ATOM 746 C C . GLU A 1 96 ? -10.105 10.021 3.451 1.00 98.50 96 GLU A C 1
ATOM 748 O O . GLU A 1 96 ? -10.172 10.671 4.488 1.00 98.50 96 GLU A O 1
ATOM 753 N N . LYS A 1 97 ? -10.077 8.686 3.459 1.00 98.56 97 LYS A N 1
ATOM 754 C CA . LYS A 1 97 ? -10.104 7.861 4.675 1.00 98.56 97 LYS A CA 1
ATOM 755 C C . LYS A 1 97 ? -8.782 7.158 4.976 1.00 98.56 97 LYS A C 1
ATOM 757 O O . LYS A 1 97 ? -8.724 6.314 5.874 1.00 98.56 97 LYS A O 1
ATOM 762 N N . PHE A 1 98 ? -7.749 7.457 4.194 1.00 98.44 98 PHE A N 1
ATOM 763 C CA . PHE A 1 98 ? -6.430 6.894 4.402 1.00 98.44 98 PHE A CA 1
ATOM 764 C C . PHE A 1 98 ? -5.612 7.816 5.300 1.00 98.44 98 PHE A C 1
ATOM 766 O O . PHE A 1 98 ? -5.409 8.986 4.987 1.00 98.44 98 PHE A O 1
ATOM 773 N N . ALA A 1 99 ? -5.088 7.262 6.381 1.00 97.56 99 ALA A N 1
ATOM 774 C CA . ALA A 1 99 ? -4.144 7.896 7.280 1.00 97.56 99 ALA A CA 1
ATOM 775 C C . ALA A 1 99 ? -2.970 6.948 7.534 1.00 97.56 99 ALA A C 1
ATOM 777 O O . ALA A 1 99 ? -3.144 5.730 7.652 1.00 97.56 99 ALA A O 1
ATOM 778 N N . PHE A 1 100 ? -1.769 7.500 7.652 1.00 95.88 100 PHE A N 1
ATOM 779 C CA . PHE A 1 100 ? -0.599 6.748 8.075 1.00 95.88 100 PHE A CA 1
ATOM 780 C C . PHE A 1 100 ? -0.675 6.485 9.584 1.00 95.88 100 PHE A C 1
ATOM 782 O O . PHE A 1 100 ? -0.723 7.408 10.393 1.00 95.88 100 PHE A O 1
ATOM 789 N N . VAL A 1 101 ? -0.681 5.210 9.985 1.00 94.69 101 VAL A N 1
ATOM 790 C CA . VAL A 1 101 ? -0.861 4.814 11.393 1.00 94.69 101 VAL A CA 1
ATOM 791 C C . VAL A 1 101 ? 0.433 4.256 11.988 1.00 94.69 101 VAL A C 1
ATOM 793 O O . VAL A 1 101 ? 1.071 3.375 11.420 1.00 94.69 101 VAL A O 1
ATOM 796 N N . GLY A 1 102 ? 0.799 4.702 13.188 1.00 88.00 102 GLY A N 1
ATOM 797 C CA . GLY A 1 102 ? 2.009 4.248 13.880 1.00 88.00 102 GLY A CA 1
ATOM 798 C C . GLY A 1 102 ? 3.234 5.106 13.565 1.00 88.00 102 GLY A C 1
ATOM 799 O O . GLY A 1 102 ? 3.123 6.191 13.003 1.00 88.00 102 GLY A O 1
ATOM 800 N N . ASN A 1 103 ? 4.414 4.632 13.969 1.00 83.44 103 ASN A N 1
ATOM 801 C CA . ASN A 1 103 ? 5.620 5.472 14.023 1.00 83.44 103 ASN A CA 1
ATOM 802 C C . ASN A 1 103 ? 6.646 5.151 12.929 1.00 83.44 103 ASN A C 1
ATOM 804 O O . ASN A 1 103 ? 7.612 5.892 12.768 1.00 83.44 103 ASN A O 1
ATOM 808 N N . THR A 1 104 ? 6.489 4.030 12.216 1.00 85.06 104 THR A N 1
ATOM 809 C CA . THR A 1 104 ? 7.523 3.530 11.293 1.00 85.06 104 THR A CA 1
ATOM 810 C C . THR A 1 104 ? 6.964 2.970 9.991 1.00 85.06 104 THR A C 1
ATOM 812 O O . THR A 1 104 ? 7.521 2.024 9.449 1.00 85.06 104 THR A O 1
ATOM 815 N N . TYR A 1 105 ? 5.862 3.503 9.461 1.00 83.88 105 TYR A N 1
ATOM 816 C CA . TYR A 1 105 ? 5.238 2.995 8.226 1.00 83.88 105 TYR A CA 1
ATOM 817 C C . TYR A 1 105 ? 6.171 3.009 6.992 1.00 83.88 105 TYR A C 1
ATOM 819 O O . TYR A 1 105 ? 5.948 2.250 6.047 1.00 83.88 105 TYR A O 1
ATOM 827 N N . SER A 1 106 ? 7.269 3.771 7.047 1.00 87.56 106 SER A N 1
ATOM 828 C CA . SER A 1 106 ? 8.428 3.736 6.145 1.00 87.56 106 SER A CA 1
ATOM 829 C C . SER A 1 106 ? 8.090 3.952 4.677 1.00 87.56 106 SER A C 1
ATOM 831 O O . SER A 1 106 ? 8.220 3.037 3.870 1.00 87.56 106 SER A O 1
ATOM 833 N N . ILE A 1 107 ? 7.711 5.177 4.308 1.00 90.50 107 ILE A N 1
ATOM 834 C CA . ILE A 1 107 ? 7.643 5.585 2.895 1.00 90.50 107 ILE A CA 1
ATOM 835 C C . ILE A 1 107 ? 9.071 5.685 2.327 1.00 90.50 107 ILE A C 1
ATOM 837 O O . ILE A 1 107 ? 9.990 6.046 3.061 1.00 90.50 107 ILE A O 1
ATOM 841 N N . PRO A 1 108 ? 9.312 5.360 1.041 1.00 93.19 108 PRO A N 1
ATOM 842 C CA . PRO A 1 108 ? 10.634 5.499 0.441 1.00 93.19 108 PRO A CA 1
ATOM 843 C C . PRO A 1 108 ? 11.233 6.907 0.592 1.00 93.19 108 PRO A C 1
ATOM 845 O O . PRO A 1 108 ? 10.611 7.887 0.175 1.00 93.19 108 PRO A O 1
ATOM 848 N N . LEU A 1 109 ? 12.477 6.965 1.099 1.00 93.94 109 LEU A N 1
ATOM 849 C CA . LEU A 1 109 ? 13.303 8.176 1.233 1.00 93.94 109 LEU A CA 1
ATOM 850 C C . LEU A 1 109 ? 13.360 8.930 -0.098 1.00 93.94 109 LEU A C 1
ATOM 852 O O . LEU A 1 109 ? 13.996 8.475 -1.055 1.00 93.94 109 LEU A O 1
ATOM 856 N N . SER A 1 110 ? 12.647 10.051 -0.168 1.00 95.06 110 SER A N 1
ATOM 857 C CA . SER A 1 110 ? 12.496 10.847 -1.382 1.00 95.06 110 SER A CA 1
ATOM 858 C C . SER A 1 110 ? 11.708 12.127 -1.124 1.00 95.06 110 SER A C 1
ATOM 860 O O . SER A 1 110 ? 11.197 12.349 -0.027 1.00 95.06 110 SER A O 1
ATOM 862 N N . LYS A 1 111 ? 11.562 12.927 -2.180 1.00 96.88 111 LYS A N 1
ATOM 863 C CA . LYS A 1 111 ? 10.556 13.977 -2.255 1.00 96.88 111 LYS A CA 1
ATOM 864 C C . LYS A 1 111 ? 9.367 13.475 -3.057 1.00 96.88 111 LYS A C 1
ATOM 866 O O . LYS A 1 111 ? 9.529 12.801 -4.071 1.00 96.88 111 LYS A O 1
ATOM 871 N N . TRP A 1 112 ? 8.179 13.830 -2.611 1.00 97.38 112 TRP A N 1
ATOM 872 C CA . TRP A 1 112 ? 6.909 13.465 -3.210 1.00 97.38 112 TRP A CA 1
ATOM 873 C C . TRP A 1 112 ? 6.177 14.732 -3.600 1.00 97.38 112 TRP A C 1
ATOM 875 O O . TRP A 1 112 ? 6.203 15.715 -2.871 1.00 97.38 112 TRP A O 1
ATOM 885 N N . LYS A 1 113 ? 5.532 14.727 -4.758 1.00 98.38 113 LYS A N 1
ATOM 886 C CA . LYS A 1 113 ? 4.787 15.871 -5.270 1.00 98.38 113 LYS A CA 1
ATOM 887 C C . LYS A 1 113 ? 3.338 15.481 -5.499 1.00 98.38 113 LYS A C 1
ATOM 889 O O . LYS A 1 113 ? 3.101 14.461 -6.144 1.00 98.38 113 LYS A O 1
ATOM 894 N N . ASN A 1 114 ? 2.397 16.273 -4.999 1.00 98.50 114 ASN A N 1
ATOM 895 C CA . ASN A 1 114 ? 0.973 16.025 -5.227 1.00 98.50 114 ASN A CA 1
ATOM 896 C C . ASN A 1 114 ? 0.475 16.601 -6.569 1.00 98.50 114 ASN A C 1
ATOM 898 O O . ASN A 1 114 ? 1.244 17.209 -7.323 1.00 98.50 114 ASN A O 1
ATOM 902 N N . SER A 1 115 ? -0.819 16.449 -6.868 1.00 98.00 115 SER A N 1
ATOM 903 C CA . SER A 1 115 ? -1.426 16.956 -8.111 1.00 98.00 115 SER A CA 1
ATOM 904 C C . SER A 1 115 ? -1.366 18.481 -8.267 1.00 98.00 115 SER A C 1
ATOM 906 O O . SER A 1 115 ? -1.347 18.980 -9.393 1.00 98.00 115 SER A O 1
ATOM 908 N N . LYS A 1 116 ? -1.280 19.228 -7.159 1.00 97.94 116 LYS A N 1
ATOM 909 C CA . LYS A 1 116 ? -1.146 20.696 -7.143 1.00 97.94 116 LYS A CA 1
ATOM 910 C C . LYS A 1 116 ? 0.295 21.179 -7.308 1.00 97.94 116 LYS A C 1
ATOM 912 O O . LYS A 1 116 ? 0.525 22.373 -7.475 1.00 97.94 116 LYS A O 1
ATOM 917 N N . GLY A 1 117 ? 1.265 20.267 -7.279 1.00 97.88 117 GLY A N 1
ATOM 918 C CA . GLY A 1 117 ? 2.685 20.592 -7.362 1.00 97.88 117 GLY A CA 1
ATOM 919 C C . GLY A 1 117 ? 3.349 20.905 -6.018 1.00 97.88 1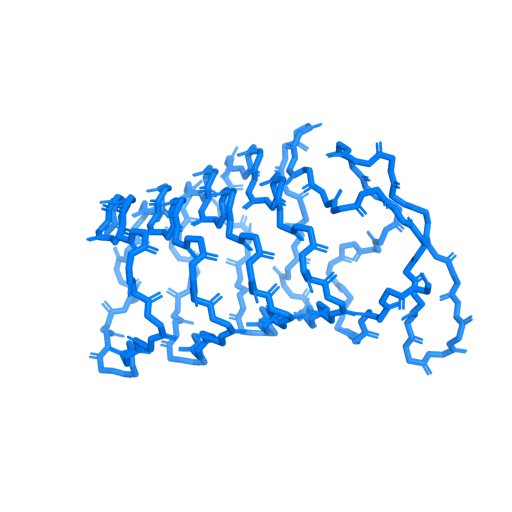17 GLY A C 1
ATOM 920 O O . GLY A 1 117 ? 4.521 21.278 -6.010 1.00 97.88 117 GLY A O 1
ATOM 921 N N . GLU A 1 118 ? 2.639 20.738 -4.902 1.00 98.25 118 GLU A N 1
ATOM 922 C CA . GLU A 1 118 ? 3.191 20.863 -3.550 1.00 98.25 118 GLU A CA 1
ATOM 923 C C . GLU A 1 118 ? 4.147 19.697 -3.280 1.00 98.25 118 GLU A C 1
ATOM 925 O O . GLU A 1 118 ? 3.901 18.575 -3.730 1.00 98.25 118 GLU A O 1
ATOM 930 N N . VAL A 1 119 ? 5.246 19.966 -2.570 1.00 98.19 119 VAL A N 1
ATOM 931 C CA . VAL A 1 119 ? 6.325 18.997 -2.334 1.00 98.19 119 VAL A CA 1
ATOM 932 C C . VAL A 1 119 ? 6.385 18.601 -0.863 1.00 98.19 119 VAL A C 1
ATOM 934 O O . VAL A 1 119 ? 6.352 19.447 0.027 1.00 98.19 119 VAL A O 1
ATOM 937 N N . PHE A 1 120 ? 6.526 17.302 -0.647 1.00 97.50 120 PHE A N 1
ATOM 938 C CA . PHE A 1 120 ? 6.515 16.603 0.626 1.00 97.50 120 PHE A CA 1
ATOM 939 C C . PHE A 1 120 ? 7.815 15.805 0.756 1.00 97.50 120 PHE A C 1
ATOM 941 O O . PHE A 1 120 ? 8.242 15.151 -0.195 1.00 97.50 120 PHE A O 1
ATOM 948 N N . ASP A 1 121 ? 8.463 15.855 1.911 1.00 96.19 121 ASP A N 1
ATOM 949 C CA . ASP A 1 121 ? 9.665 15.086 2.204 1.00 96.19 121 ASP A CA 1
ATOM 950 C C . ASP A 1 121 ? 9.286 13.778 2.918 1.00 96.19 121 ASP A C 1
ATOM 952 O O . ASP A 1 121 ? 8.410 13.735 3.787 1.00 96.19 121 ASP A O 1
ATOM 956 N N . SER A 1 122 ? 9.977 12.695 2.571 1.00 94.06 122 SER A N 1
ATOM 957 C CA . SER A 1 122 ? 9.992 11.456 3.345 1.00 94.06 122 SER A CA 1
ATOM 958 C C . SER A 1 122 ? 11.421 11.122 3.735 1.00 94.06 122 SER A C 1
ATOM 960 O O . SER A 1 122 ? 12.299 11.101 2.875 1.00 94.06 122 SER A O 1
ATOM 962 N N . ASP A 1 123 ? 11.649 10.820 5.012 1.00 91.38 123 ASP A N 1
ATOM 963 C CA . ASP A 1 123 ? 12.965 10.477 5.564 1.00 91.38 123 ASP A CA 1
ATOM 964 C C . ASP A 1 123 ? 13.283 8.968 5.504 1.00 91.38 123 ASP A C 1
ATOM 966 O O . ASP A 1 123 ? 14.300 8.516 6.031 1.00 91.38 123 ASP A O 1
ATOM 970 N N . GLY A 1 124 ? 12.429 8.167 4.857 1.00 88.06 124 GLY A N 1
ATOM 971 C CA . GLY A 1 124 ? 12.552 6.707 4.825 1.00 88.06 124 GLY A CA 1
ATOM 972 C C . GLY A 1 124 ? 11.827 5.982 5.967 1.00 88.06 124 GLY A C 1
ATOM 973 O O . GLY A 1 124 ? 11.667 4.760 5.913 1.00 88.06 124 GLY A O 1
ATOM 974 N N . THR A 1 125 ? 11.369 6.710 6.986 1.00 89.44 125 THR A N 1
ATOM 975 C CA . THR A 1 125 ? 10.639 6.180 8.149 1.00 89.44 125 THR A CA 1
ATOM 976 C C . THR A 1 125 ? 9.222 6.735 8.209 1.00 89.44 125 THR A C 1
ATOM 978 O O . THR A 1 125 ? 8.278 5.978 8.427 1.00 89.44 125 THR A O 1
ATOM 981 N N . VAL A 1 126 ? 9.067 8.029 7.952 1.00 87.88 126 VAL A N 1
ATOM 982 C CA . VAL A 1 126 ? 7.797 8.752 7.899 1.00 87.88 126 VAL A CA 1
ATOM 983 C C . VAL A 1 126 ? 7.794 9.737 6.724 1.00 87.88 126 VAL A C 1
ATOM 985 O O . VAL A 1 126 ? 8.755 9.831 5.951 1.00 87.88 126 VAL A O 1
ATOM 988 N N . SER A 1 127 ? 6.687 10.448 6.535 1.00 92.50 127 SER A N 1
ATOM 989 C CA . SER A 1 127 ? 6.591 11.555 5.583 1.00 92.50 127 SER A CA 1
ATOM 990 C C . SER A 1 127 ? 5.700 12.665 6.125 1.00 92.50 127 SER A C 1
ATOM 992 O O . SER A 1 127 ? 4.917 12.430 7.041 1.00 92.50 127 SER A O 1
ATOM 994 N N . ASN A 1 128 ? 5.781 13.850 5.527 1.00 94.75 128 ASN A N 1
ATOM 995 C CA . ASN A 1 128 ? 4.822 14.934 5.761 1.00 94.75 128 ASN A CA 1
ATOM 996 C C . ASN A 1 128 ? 3.647 14.933 4.758 1.00 94.75 128 ASN A C 1
ATOM 998 O O . ASN A 1 128 ? 2.950 15.942 4.652 1.00 94.75 128 ASN A O 1
ATO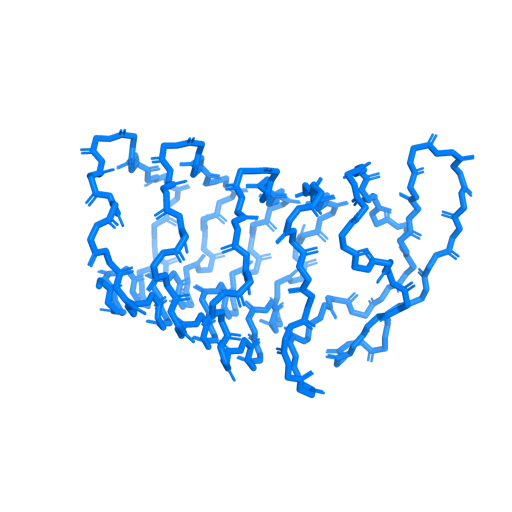M 1002 N N . ILE A 1 129 ? 3.431 13.836 4.019 1.00 96.31 129 ILE A N 1
ATOM 1003 C CA . ILE A 1 129 ? 2.228 13.653 3.196 1.00 96.31 129 ILE A CA 1
ATOM 1004 C C . ILE A 1 129 ? 1.002 13.698 4.126 1.00 96.31 129 ILE A C 1
ATOM 1006 O O . ILE A 1 129 ? 1.012 13.014 5.149 1.00 96.31 129 ILE A O 1
ATOM 1010 N N . PRO A 1 130 ? -0.032 14.500 3.815 1.00 96.94 130 PRO A N 1
ATOM 1011 C CA . PRO A 1 130 ? -1.179 14.664 4.697 1.00 96.94 130 PRO A CA 1
ATOM 1012 C C . PRO A 1 130 ? -2.045 13.403 4.762 1.00 96.94 130 PRO A C 1
ATOM 1014 O O . PRO A 1 130 ? -2.317 12.764 3.746 1.00 96.94 130 PRO A O 1
ATOM 1017 N N . ASP A 1 131 ? -2.534 13.107 5.964 1.00 97.06 131 ASP A N 1
ATOM 1018 C CA . ASP A 1 131 ? -3.586 12.118 6.183 1.00 97.06 131 ASP A CA 1
ATOM 1019 C C . ASP A 1 131 ? -4.943 12.633 5.690 1.00 97.06 131 ASP A C 1
ATOM 1021 O O . ASP A 1 131 ? -5.203 13.839 5.669 1.00 97.06 131 ASP A O 1
ATOM 1025 N N . ASN A 1 132 ? -5.845 11.702 5.381 1.00 98.06 132 ASN A N 1
ATOM 1026 C CA . ASN A 1 132 ? -7.250 11.948 5.051 1.00 98.06 132 ASN A CA 1
ATOM 1027 C C . ASN A 1 132 ? -7.448 12.941 3.891 1.00 98.06 132 ASN A C 1
ATOM 1029 O O . ASN A 1 132 ? -8.444 13.662 3.827 1.00 98.06 132 ASN A O 1
ATOM 1033 N N . ALA A 1 133 ? -6.489 12.985 2.965 1.00 97.94 133 ALA A N 1
ATOM 1034 C CA . ALA A 1 133 ? -6.505 13.848 1.796 1.00 97.94 133 ALA A CA 1
ATOM 1035 C C . ALA A 1 133 ? -6.390 12.995 0.530 1.00 97.94 133 ALA A C 1
ATOM 1037 O O . ALA A 1 133 ? -5.366 12.356 0.285 1.00 97.94 133 ALA A O 1
ATOM 1038 N N . ALA A 1 134 ? -7.446 12.989 -0.285 1.00 98.56 134 ALA A N 1
ATOM 1039 C CA . ALA A 1 134 ? -7.418 12.288 -1.560 1.00 98.56 134 ALA A CA 1
ATOM 1040 C C . ALA A 1 134 ? -6.540 13.035 -2.573 1.00 98.56 134 ALA A C 1
ATOM 1042 O O . ALA A 1 134 ? -6.851 14.162 -2.960 1.00 98.56 134 ALA A O 1
ATOM 1043 N N . ASP A 1 135 ? -5.449 12.403 -3.009 1.00 98.75 135 ASP A N 1
ATOM 1044 C CA . ASP A 1 135 ? -4.532 12.958 -4.007 1.00 98.75 135 ASP A CA 1
ATOM 1045 C C . ASP A 1 135 ? -3.632 11.865 -4.620 1.00 98.75 135 ASP A C 1
ATOM 1047 O O . ASP A 1 135 ? -3.591 10.712 -4.175 1.00 98.75 135 ASP A O 1
ATOM 1051 N N . VAL A 1 136 ? -2.891 12.245 -5.661 1.00 98.69 136 VAL A N 1
ATOM 1052 C CA . VAL A 1 136 ? -1.859 11.441 -6.315 1.00 98.69 136 VAL A CA 1
ATOM 1053 C C . VAL A 1 136 ? -0.494 12.037 -5.999 1.00 98.69 136 VAL A C 1
ATOM 1055 O O . VAL A 1 136 ? -0.170 13.142 -6.431 1.00 98.69 136 VAL A O 1
ATOM 1058 N N . TYR A 1 137 ? 0.340 11.262 -5.316 1.00 98.44 137 TYR A N 1
ATOM 1059 C CA . TYR A 1 137 ? 1.703 11.625 -4.958 1.00 98.44 137 TYR A CA 1
ATOM 1060 C C . TYR A 1 137 ? 2.686 10.911 -5.879 1.00 98.44 137 TYR A C 1
ATOM 1062 O O . TYR A 1 137 ? 2.722 9.682 -5.949 1.00 98.44 137 TYR A O 1
ATOM 1070 N N . SER A 1 138 ? 3.498 11.687 -6.591 1.00 98.19 138 SER A N 1
ATOM 1071 C CA . SER A 1 138 ? 4.547 11.181 -7.478 1.00 98.19 138 SER 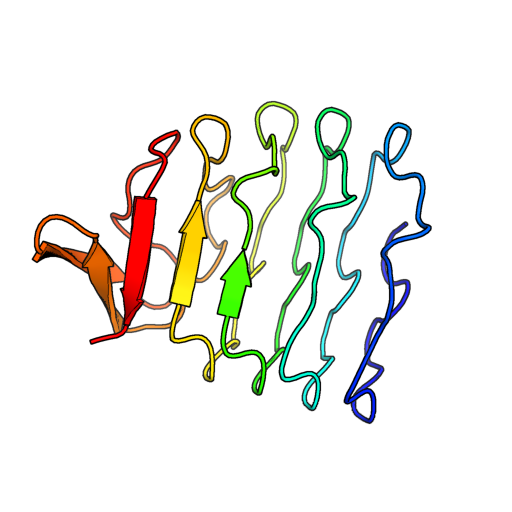A CA 1
ATOM 1072 C C . SER A 1 138 ? 5.921 11.477 -6.896 1.00 98.19 138 SER A C 1
ATOM 1074 O O . SER A 1 138 ? 6.190 12.601 -6.471 1.00 98.19 138 SER A O 1
ATOM 1076 N N . LYS A 1 139 ? 6.792 10.476 -6.893 1.00 96.12 139 LYS A N 1
ATOM 1077 C CA . LYS A 1 139 ? 8.187 10.600 -6.475 1.00 96.12 139 LYS A CA 1
ATOM 1078 C C . LYS A 1 139 ? 8.951 11.517 -7.441 1.00 96.12 139 LYS A C 1
ATOM 1080 O O . LYS A 1 139 ? 8.765 11.405 -8.655 1.00 96.12 139 LYS A O 1
ATOM 1085 N N . LEU A 1 140 ? 9.770 12.420 -6.901 1.00 93.94 140 LEU A N 1
ATOM 1086 C CA . LEU A 1 140 ? 10.648 13.327 -7.654 1.00 93.94 140 LEU A CA 1
ATOM 1087 C C . LEU A 1 140 ? 12.036 12.728 -7.900 1.00 93.94 140 LEU A C 1
ATOM 1089 O O . LEU A 1 140 ? 12.521 11.954 -7.042 1.00 93.94 140 LEU A O 1
#

Secondary structure (DSSP, 8-state):
--STTTT-TT------TT---TT--B-TTTTTT-TT------TT---TT--B-TTTTTT-TT--EEEETT---TT--B-TTTTTT-TT--EEEE-TT----SS-----SEEEE-TT--EEEE-SS-B-PPTT--EEEEE-

Organism: NCBI:txid40520

InterPro domains:
  IPR005046 Protein of unknown function DUF285 [PF03382] (1-91)
  IPR011889 Bacterial surface protein 26-residue repeat [TIGR02167] (4-28)
  IPR011889 Bacterial surface protein 26-residue repeat [TIGR02167] (30-54)
  IPR011889 Bacterial surface protein 26-residue repeat [TIGR02167] (58-79)
  IPR032675 Leucine-rich repeat domain superfamily [G3DSA:3.80.10.10] (1-118)